Protein AF-A0A416GBE7-F1 (afdb_monomer_lite)

Radius of gyration: 17.09 Å; chains: 1; bounding box: 43×31×46 Å

Secondary structure (DSSP, 8-state):
-HHHHHHHHHHHHHHHHHHHHHHHHHHHHHHHHH-GGG--TTTTHHHHHHHHHHHHHHHHHHHHHTT-THHHHHHHHHHHHHHHHHHHHHHHHHHHH--S-HHHHHHHHHHHHHHHHHHHHHHHHHHHHHHHHHHH-

pLDDT: mean 82.79, std 7.79, range [49.34, 91.75]

Foldseek 3Di:
DVVVLVVLLVVQLVVLVVLLVVLLVVVVVCCVPPNVPLDDPCSNVLSVVLSVLSNVLSVLLSVVCVPDVVCNVVSLVVSVVVVVVVLVVVLVVCVVVDPDDSVSVVVSNVVVVVSSVVVSVVSVVVVVVVVVVVVVD

Sequence (137 aa):
MMQFWKKTRRVFVIKLTIMTLVLALLGRGVFWLCCPEYYFAGFPLVPLFFYIYGLIYIFLFEFFGSHNVKQLIWVYLGSKCMKLLLSVLFLLLYGLLCEEPVARCFLTFILYYIGFLVFETEFFVRFEQIYQRKFEE

Structure (mmCIF, N/CA/C/O backbone):
data_AF-A0A416GBE7-F1
#
_entry.id   AF-A0A416GBE7-F1
#
loop_
_atom_site.group_PDB
_atom_site.id
_atom_site.type_symbol
_atom_site.label_atom_id
_atom_site.label_alt_id
_atom_site.label_comp_id
_atom_site.label_asym_id
_atom_site.label_entity_id
_atom_site.label_seq_id
_atom_site.pdbx_PDB_ins_code
_atom_site.Cartn_x
_atom_site.Cartn_y
_atom_site.Cartn_z
_atom_site.occupancy
_atom_site.B_iso_or_equiv
_atom_site.auth_seq_id
_atom_site.auth_comp_id
_atom_site.auth_asym_id
_atom_site.auth_atom_id
_atom_site.pdbx_PDB_model_num
ATOM 1 N N . MET A 1 1 ? -9.805 -0.057 25.128 1.00 62.53 1 MET A N 1
ATOM 2 C CA . MET A 1 1 ? -9.355 0.589 23.868 1.00 62.53 1 MET A CA 1
ATOM 3 C C . MET A 1 1 ? -8.140 -0.108 23.241 1.00 62.53 1 MET A C 1
ATOM 5 O O . MET A 1 1 ? -8.210 -0.495 22.084 1.00 62.53 1 MET A O 1
ATOM 9 N N . MET A 1 2 ? -7.071 -0.383 24.000 1.00 66.38 2 MET A N 1
ATOM 10 C CA . MET A 1 2 ? -5.826 -1.004 23.497 1.00 66.38 2 MET A CA 1
ATOM 11 C C . MET A 1 2 ? -5.989 -2.394 22.837 1.00 66.38 2 MET A C 1
ATOM 13 O O . MET A 1 2 ? -5.301 -2.712 21.870 1.00 66.38 2 MET A O 1
ATOM 17 N N . GLN A 1 3 ? -6.919 -3.232 23.315 1.00 74.44 3 GLN A N 1
ATOM 18 C CA . GLN A 1 3 ? -7.183 -4.548 22.707 1.00 74.44 3 GLN A CA 1
ATOM 19 C C . GLN A 1 3 ? -7.863 -4.463 21.328 1.00 74.44 3 GLN A C 1
ATOM 21 O O . GLN A 1 3 ? -7.655 -5.338 20.490 1.00 74.44 3 GLN A O 1
ATOM 26 N N . PHE A 1 4 ? -8.641 -3.405 21.075 1.00 78.31 4 PHE A N 1
ATOM 27 C CA . PHE A 1 4 ? -9.317 -3.190 19.793 1.00 78.31 4 PHE A CA 1
ATOM 28 C C . PHE A 1 4 ? -8.297 -2.920 18.682 1.00 78.31 4 PHE A C 1
ATOM 30 O O . PHE A 1 4 ? -8.286 -3.627 17.679 1.00 78.31 4 PHE A O 1
ATOM 37 N N . TRP A 1 5 ? -7.367 -1.994 18.922 1.00 76.25 5 TRP A N 1
ATOM 38 C CA . TRP A 1 5 ? -6.299 -1.642 17.983 1.00 76.25 5 TRP A CA 1
ATOM 39 C C . TRP A 1 5 ? -5.393 -2.829 17.636 1.00 76.25 5 TRP A C 1
ATOM 41 O O . TRP A 1 5 ? -5.186 -3.127 16.459 1.00 76.25 5 TRP A O 1
ATOM 51 N N . LYS A 1 6 ? -4.972 -3.611 18.641 1.00 81.44 6 LYS A N 1
ATOM 52 C CA . LYS A 1 6 ? -4.190 -4.842 18.421 1.00 81.44 6 LYS A CA 1
ATOM 53 C C . LYS A 1 6 ? -4.935 -5.888 17.582 1.00 81.44 6 LYS A C 1
ATOM 55 O O . LYS A 1 6 ? -4.297 -6.618 16.819 1.00 81.44 6 LYS A O 1
ATOM 60 N N . LYS A 1 7 ? -6.261 -6.003 17.738 1.00 84.81 7 LYS A N 1
ATOM 61 C CA . LYS A 1 7 ? -7.097 -6.924 16.947 1.00 84.81 7 LYS A CA 1
ATOM 62 C C . LYS A 1 7 ? -7.217 -6.438 15.503 1.00 84.81 7 LYS A C 1
ATOM 64 O O . LYS A 1 7 ? -6.973 -7.221 14.588 1.00 84.81 7 LYS A O 1
ATOM 69 N N . THR A 1 8 ? -7.508 -5.154 15.307 1.00 84.38 8 THR A N 1
ATOM 70 C CA . THR A 1 8 ? -7.591 -4.515 13.987 1.00 84.38 8 THR A CA 1
ATOM 71 C C . THR A 1 8 ? -6.282 -4.649 13.211 1.00 84.38 8 THR A C 1
ATOM 73 O O . THR A 1 8 ? -6.305 -5.109 12.070 1.00 84.38 8 THR A O 1
ATOM 76 N N . ARG A 1 9 ? -5.133 -4.370 13.848 1.00 86.88 9 ARG A N 1
ATOM 77 C CA . ARG A 1 9 ? -3.810 -4.559 13.235 1.00 86.88 9 ARG A CA 1
ATOM 78 C C . ARG A 1 9 ? -3.591 -5.997 12.783 1.00 86.88 9 ARG A C 1
ATOM 80 O O . ARG A 1 9 ? -3.178 -6.217 11.652 1.00 86.88 9 ARG A O 1
ATOM 87 N N . ARG A 1 10 ? -3.865 -6.983 13.645 1.00 87.25 10 ARG A N 1
ATOM 88 C CA . ARG A 1 10 ? -3.679 -8.400 13.288 1.00 87.25 10 ARG A CA 1
ATOM 89 C C . ARG A 1 10 ? -4.523 -8.799 12.084 1.00 87.25 10 ARG A C 1
ATOM 91 O O . ARG A 1 10 ? -3.996 -9.411 11.164 1.00 87.25 10 ARG A O 1
ATOM 98 N N . VAL A 1 11 ? -5.802 -8.428 12.070 1.00 88.38 11 VAL A N 1
ATOM 99 C CA . VAL A 1 11 ? -6.694 -8.730 10.941 1.00 88.38 11 VAL A CA 1
ATOM 100 C C . VAL A 1 11 ? -6.204 -8.054 9.660 1.00 88.38 11 VAL A C 1
ATOM 102 O O . VAL A 1 11 ? -6.217 -8.688 8.608 1.00 88.38 11 VAL A O 1
ATOM 105 N N . PHE A 1 12 ? -5.742 -6.803 9.744 1.00 88.94 12 PHE A N 1
ATOM 106 C CA . PHE A 1 12 ? -5.182 -6.098 8.595 1.00 88.94 12 PHE A CA 1
ATOM 107 C C . PHE A 1 12 ? -3.929 -6.786 8.061 1.00 88.94 12 PHE A C 1
ATOM 109 O O . PHE A 1 12 ? -3.885 -7.094 6.878 1.00 88.94 12 PHE A O 1
ATOM 116 N N . VAL A 1 13 ? -2.950 -7.080 8.922 1.00 90.38 13 VAL A N 1
ATOM 117 C CA . VAL A 1 13 ? -1.694 -7.728 8.516 1.00 90.38 13 VAL A CA 1
ATOM 118 C C . VAL A 1 13 ? -1.969 -9.095 7.898 1.00 90.38 13 VAL A C 1
ATOM 120 O O . VAL A 1 13 ? -1.440 -9.379 6.836 1.00 90.38 13 VAL A O 1
ATOM 123 N N . ILE A 1 14 ? -2.854 -9.907 8.484 1.00 90.69 14 ILE A N 1
ATOM 124 C CA . ILE A 1 14 ? -3.224 -11.211 7.910 1.00 90.69 14 ILE A CA 1
ATOM 125 C C . ILE A 1 14 ? -3.815 -11.037 6.507 1.00 90.69 14 ILE A C 1
ATOM 127 O O . ILE A 1 14 ? -3.384 -11.707 5.570 1.00 90.69 14 ILE A O 1
ATOM 131 N N . LYS A 1 15 ? -4.779 -10.123 6.343 1.00 90.31 15 LYS A N 1
ATOM 132 C CA . LYS A 1 15 ? -5.379 -9.857 5.031 1.00 90.31 15 LYS A CA 1
ATOM 133 C C . LYS A 1 15 ? -4.361 -9.306 4.034 1.00 90.31 15 LYS A C 1
ATOM 135 O O . LYS A 1 15 ? -4.375 -9.725 2.885 1.00 90.31 15 LYS A O 1
ATOM 140 N N . LEU A 1 16 ? -3.476 -8.416 4.480 1.00 91.50 16 LEU A N 1
ATOM 141 C CA . LEU A 1 16 ? -2.392 -7.849 3.687 1.00 91.50 16 LEU A CA 1
ATOM 142 C C . LEU A 1 16 ? -1.462 -8.958 3.190 1.00 91.50 16 LEU A C 1
ATOM 144 O O . LEU A 1 16 ? -1.228 -9.053 1.994 1.00 91.50 16 LEU A O 1
ATOM 148 N N . THR A 1 17 ? -0.989 -9.836 4.078 1.00 90.50 17 THR A N 1
ATOM 149 C CA . THR A 1 17 ? -0.107 -10.953 3.718 1.00 90.50 17 THR A CA 1
ATOM 150 C C . THR A 1 17 ? -0.784 -11.908 2.737 1.00 90.50 17 THR A C 1
ATOM 152 O O . THR A 1 17 ? -0.172 -12.273 1.737 1.00 90.50 17 THR A O 1
ATOM 155 N N . ILE A 1 18 ? -2.049 -12.280 2.975 1.00 91.75 18 ILE A N 1
ATOM 156 C CA . ILE A 1 18 ? -2.806 -13.147 2.057 1.00 91.75 18 ILE A CA 1
ATOM 157 C C . ILE A 1 18 ? -2.948 -12.477 0.688 1.00 91.75 18 ILE A C 1
ATOM 159 O O . ILE A 1 18 ? -2.660 -13.108 -0.324 1.00 91.75 18 ILE A O 1
ATOM 163 N N . MET A 1 19 ? -3.337 -11.201 0.644 1.00 88.88 19 MET A N 1
ATOM 164 C CA . MET A 1 19 ? -3.476 -10.452 -0.607 1.00 88.88 19 MET A CA 1
ATOM 165 C C . MET A 1 19 ? -2.149 -10.349 -1.358 1.00 88.88 19 MET A C 1
ATOM 167 O O . MET A 1 19 ? -2.117 -10.619 -2.554 1.00 88.88 19 MET A O 1
ATOM 171 N N . THR A 1 20 ? -1.047 -10.021 -0.676 1.00 89.88 20 THR A N 1
ATOM 172 C CA . THR A 1 20 ? 0.286 -9.977 -1.292 1.00 89.88 20 THR A CA 1
ATOM 173 C C . THR A 1 20 ? 0.666 -11.330 -1.878 1.00 89.88 20 THR A C 1
ATOM 175 O O . THR A 1 20 ? 1.156 -11.378 -3.003 1.00 89.88 20 THR A O 1
ATOM 178 N N . LEU A 1 21 ? 0.430 -12.426 -1.149 1.00 90.69 21 LEU A N 1
ATOM 179 C CA . LEU A 1 21 ? 0.728 -13.777 -1.629 1.00 90.69 21 LEU A CA 1
ATOM 180 C C . LEU A 1 21 ? -0.132 -14.146 -2.838 1.00 90.69 21 LEU A C 1
ATOM 182 O O . LEU A 1 21 ? 0.405 -14.610 -3.839 1.00 90.69 21 LEU A O 1
ATOM 186 N N . VAL A 1 22 ? -1.442 -13.899 -2.777 1.00 90.00 22 VAL A N 1
ATOM 187 C CA . VAL A 1 22 ? -2.367 -14.159 -3.888 1.00 90.00 22 VAL A CA 1
ATOM 188 C C . VAL A 1 22 ? -1.965 -13.346 -5.111 1.00 90.00 22 VAL A C 1
ATOM 190 O O . VAL A 1 22 ? -1.835 -13.913 -6.189 1.00 90.00 22 VAL A O 1
ATOM 193 N N . LEU A 1 23 ? -1.693 -12.050 -4.956 1.00 87.31 23 LEU A N 1
ATOM 194 C CA . LEU A 1 23 ? -1.243 -11.206 -6.056 1.00 87.31 23 LEU A CA 1
ATOM 195 C C . LEU A 1 23 ? 0.107 -11.672 -6.603 1.00 87.31 23 LEU A C 1
ATOM 197 O O . LEU A 1 23 ? 0.265 -11.731 -7.813 1.00 87.31 23 LEU A O 1
ATOM 201 N N . ALA A 1 24 ? 1.080 -12.028 -5.761 1.00 88.19 24 ALA A N 1
ATOM 202 C CA . ALA A 1 24 ? 2.378 -12.541 -6.208 1.00 88.19 24 ALA A CA 1
ATOM 203 C C . ALA A 1 24 ? 2.246 -13.855 -7.001 1.00 88.19 24 ALA A C 1
ATOM 205 O O . ALA A 1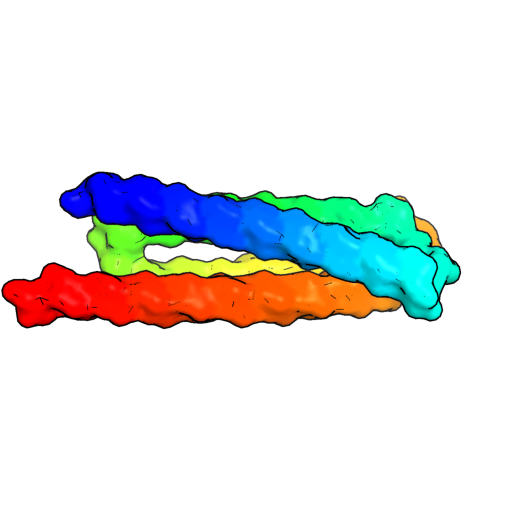 24 ? 2.870 -14.001 -8.054 1.00 88.19 24 ALA A O 1
ATOM 206 N N . LEU A 1 25 ? 1.408 -14.785 -6.533 1.00 88.62 25 LEU A N 1
ATOM 207 C CA . LEU A 1 25 ? 1.128 -16.050 -7.218 1.00 88.62 25 LEU A CA 1
ATOM 208 C C . LEU A 1 25 ? 0.357 -15.833 -8.523 1.00 88.62 25 LEU A C 1
ATOM 210 O O . LEU A 1 25 ? 0.730 -16.409 -9.542 1.00 88.62 25 LEU A O 1
ATOM 214 N N . LEU A 1 26 ? -0.672 -14.981 -8.508 1.00 86.69 26 LEU A N 1
ATOM 215 C CA . LEU A 1 26 ? -1.446 -14.626 -9.697 1.00 86.69 26 LEU A CA 1
ATOM 216 C C . LEU A 1 26 ? -0.567 -13.944 -10.737 1.00 86.69 26 LEU A C 1
ATOM 218 O O . LEU A 1 26 ? -0.575 -14.359 -11.889 1.00 86.69 26 LEU A O 1
ATOM 222 N N . GLY A 1 27 ? 0.231 -12.952 -10.342 1.00 84.38 27 GLY A N 1
ATOM 223 C CA . GLY A 1 27 ? 1.133 -12.277 -11.265 1.00 84.38 27 GLY A CA 1
ATOM 224 C C . GLY A 1 27 ? 2.145 -13.253 -11.866 1.00 84.38 27 GLY A C 1
ATOM 225 O O . GLY A 1 27 ? 2.269 -13.310 -13.086 1.00 84.38 27 GLY A O 1
ATOM 226 N N . ARG A 1 28 ? 2.766 -14.127 -11.056 1.00 83.00 28 ARG A N 1
ATOM 227 C CA . ARG A 1 28 ? 3.634 -15.200 -11.574 1.00 83.00 28 ARG A CA 1
ATOM 228 C C . ARG A 1 28 ? 2.898 -16.129 -12.548 1.00 83.00 28 ARG A C 1
ATOM 230 O O . ARG A 1 28 ? 3.457 -16.467 -13.586 1.00 83.00 28 ARG A O 1
ATOM 237 N N . GLY A 1 29 ? 1.671 -16.537 -12.227 1.00 83.12 29 GLY A N 1
ATOM 238 C CA . GLY A 1 29 ? 0.855 -17.403 -13.081 1.00 83.12 29 GLY A CA 1
ATOM 239 C C . GLY A 1 29 ? 0.482 -16.749 -14.413 1.00 83.12 29 GLY A C 1
ATOM 240 O O . GLY A 1 29 ? 0.586 -17.389 -15.455 1.00 83.12 29 GLY A O 1
ATOM 241 N N . VAL A 1 30 ? 0.123 -15.463 -14.397 1.00 81.06 30 VAL A N 1
ATOM 242 C CA . VAL A 1 30 ? -0.187 -14.680 -15.604 1.00 81.06 30 VAL A CA 1
ATOM 243 C C . VAL A 1 30 ? 1.040 -14.557 -16.505 1.00 81.06 30 VAL A C 1
ATOM 245 O O . VAL A 1 30 ? 0.926 -14.778 -17.710 1.00 81.06 30 VAL A O 1
ATOM 248 N N . PHE A 1 31 ? 2.220 -14.277 -15.941 1.00 75.75 31 PHE A N 1
ATOM 249 C CA . PHE A 1 31 ? 3.461 -14.249 -16.722 1.00 75.75 31 PHE A CA 1
ATOM 250 C C . PHE A 1 31 ? 3.818 -15.623 -17.293 1.00 75.75 31 PHE A C 1
ATOM 252 O O . PHE A 1 31 ? 4.271 -15.706 -18.428 1.00 75.75 31 PHE A O 1
ATOM 259 N N . TRP A 1 32 ? 3.572 -16.704 -16.549 1.00 76.56 32 TRP A N 1
ATOM 260 C CA . TRP A 1 32 ? 3.863 -18.058 -17.022 1.00 76.56 32 TRP A CA 1
ATOM 261 C C . TRP A 1 32 ? 2.923 -18.526 -18.146 1.00 76.56 32 TRP A C 1
ATOM 263 O O . TRP A 1 32 ? 3.377 -19.214 -19.055 1.00 76.56 32 TRP A O 1
ATOM 273 N N . LEU A 1 33 ? 1.639 -18.145 -18.109 1.00 75.69 33 LEU A N 1
ATOM 274 C CA . LEU A 1 33 ? 0.625 -18.602 -19.070 1.00 75.69 33 LEU A CA 1
ATOM 275 C C . LEU A 1 33 ? 0.456 -17.690 -20.291 1.00 75.69 33 LEU A C 1
ATOM 277 O O . LEU A 1 33 ? 0.357 -18.192 -21.406 1.00 75.69 33 LEU A O 1
ATOM 281 N N . CYS A 1 34 ? 0.382 -16.368 -20.101 1.00 68.00 34 CYS A N 1
ATOM 282 C CA . CYS A 1 34 ? 0.075 -15.448 -21.201 1.00 68.00 34 CYS A CA 1
ATOM 283 C C . CYS A 1 34 ? 1.325 -14.933 -21.920 1.00 68.00 34 CYS A C 1
ATOM 285 O O . CYS A 1 34 ? 1.275 -14.736 -23.131 1.00 68.00 34 CYS A O 1
ATOM 287 N N . CYS A 1 35 ? 2.413 -14.644 -21.196 1.00 63.09 35 CYS A N 1
ATOM 288 C CA . CYS A 1 35 ? 3.507 -13.811 -21.709 1.00 63.09 35 CYS A CA 1
ATOM 289 C C . CYS A 1 35 ? 4.845 -14.068 -20.971 1.00 63.09 35 CYS A C 1
ATOM 291 O O . CYS A 1 35 ? 5.272 -13.216 -20.183 1.00 63.09 35 CYS A O 1
ATOM 293 N N . PRO A 1 36 ? 5.543 -15.193 -21.227 1.00 67.44 36 PRO A N 1
ATOM 294 C CA . PRO A 1 36 ? 6.822 -15.497 -20.571 1.00 67.44 36 PRO A CA 1
ATOM 295 C C . PRO A 1 36 ? 7.920 -14.474 -20.906 1.00 67.44 36 PRO A C 1
ATOM 297 O O . PRO A 1 36 ? 8.751 -14.163 -20.059 1.00 67.44 36 PRO A O 1
ATOM 300 N N . GLU A 1 37 ? 7.858 -13.874 -22.098 1.00 64.88 37 GLU A N 1
ATOM 301 C CA . GLU A 1 37 ? 8.746 -12.802 -22.588 1.00 64.88 37 GLU A CA 1
ATOM 302 C C . GLU A 1 37 ? 8.685 -11.510 -21.746 1.00 64.88 37 GLU A C 1
ATOM 304 O O . GLU A 1 37 ? 9.598 -10.688 -21.781 1.00 64.88 37 GLU A O 1
ATOM 309 N N . TYR A 1 38 ? 7.606 -11.303 -20.982 1.00 65.81 38 TYR A N 1
ATOM 310 C CA . TYR A 1 38 ? 7.404 -10.097 -20.170 1.00 65.81 38 TYR A CA 1
ATOM 311 C C . TYR A 1 38 ? 7.800 -10.293 -18.702 1.00 65.81 38 TYR A C 1
ATOM 313 O O . TYR A 1 38 ? 7.660 -9.366 -17.898 1.00 65.81 38 TYR A O 1
ATOM 321 N N . TYR A 1 39 ? 8.299 -11.479 -18.346 1.00 67.56 39 TYR A N 1
ATOM 322 C CA . TYR A 1 39 ? 8.809 -11.748 -17.011 1.00 67.56 39 TYR A CA 1
ATOM 323 C C . TYR A 1 39 ? 10.097 -10.955 -16.778 1.00 67.56 39 TYR A C 1
ATOM 325 O O . TYR A 1 39 ? 11.119 -11.196 -17.414 1.00 67.56 39 TYR A O 1
ATOM 333 N N . PHE A 1 40 ? 10.054 -10.003 -15.848 1.00 74.56 40 PHE A N 1
ATOM 334 C CA . PHE A 1 40 ? 11.219 -9.204 -15.481 1.00 74.56 40 PHE A CA 1
ATOM 335 C C . PHE A 1 40 ? 11.810 -9.687 -14.154 1.00 74.56 40 PHE A C 1
ATOM 337 O O . PHE A 1 40 ? 11.081 -10.027 -13.220 1.00 74.56 40 PHE A O 1
ATOM 344 N N . ALA A 1 41 ? 13.141 -9.673 -14.035 1.00 71.81 41 ALA A N 1
ATOM 345 C CA . ALA A 1 41 ? 13.848 -10.157 -12.843 1.00 71.81 41 ALA A CA 1
ATOM 346 C C . ALA A 1 41 ? 13.438 -9.421 -11.550 1.00 71.81 41 ALA A C 1
ATOM 348 O O . ALA A 1 41 ? 13.446 -9.999 -10.465 1.00 71.81 41 ALA A O 1
ATOM 349 N N . GLY A 1 42 ? 13.021 -8.157 -11.669 1.00 72.88 42 GLY A N 1
ATOM 350 C CA . GLY A 1 42 ? 12.546 -7.337 -10.555 1.00 72.88 42 GLY A CA 1
ATOM 351 C C . GLY A 1 42 ? 11.105 -7.614 -10.101 1.00 72.88 42 GLY A C 1
ATOM 352 O O . GLY A 1 42 ? 10.634 -6.940 -9.187 1.00 72.88 42 GLY A O 1
ATOM 353 N N . PHE A 1 43 ? 10.384 -8.560 -10.714 1.00 80.19 43 PHE A N 1
ATOM 354 C CA . PHE A 1 43 ? 8.969 -8.817 -10.419 1.00 80.19 43 PHE A CA 1
ATOM 355 C C . PHE A 1 43 ? 8.671 -9.029 -8.924 1.00 80.19 43 PHE A C 1
ATOM 357 O O . PHE A 1 43 ? 7.736 -8.404 -8.422 1.00 80.19 43 PHE A O 1
ATOM 364 N N . PRO A 1 44 ? 9.474 -9.798 -8.159 1.00 83.06 44 PRO A N 1
ATOM 365 C CA . PRO A 1 44 ? 9.247 -9.981 -6.725 1.00 83.06 44 PRO A CA 1
ATOM 366 C C . PRO A 1 44 ? 9.377 -8.699 -5.886 1.00 83.06 44 PRO A C 1
ATOM 368 O O . PRO A 1 44 ? 8.811 -8.638 -4.793 1.00 83.06 44 PRO A O 1
ATOM 371 N N . LEU A 1 45 ? 10.087 -7.668 -6.369 1.00 84.81 45 LEU A N 1
ATOM 372 C CA . LEU A 1 45 ? 10.258 -6.414 -5.626 1.00 84.81 45 LEU A CA 1
ATOM 373 C C . LEU A 1 45 ? 8.957 -5.610 -5.557 1.00 84.81 45 LEU A C 1
ATOM 375 O O . LEU A 1 45 ? 8.719 -4.947 -4.551 1.00 84.81 45 LEU A O 1
ATOM 379 N N . VAL A 1 46 ? 8.105 -5.670 -6.586 1.00 86.75 46 VAL A N 1
ATOM 380 C CA . VAL A 1 46 ? 6.863 -4.880 -6.632 1.00 86.75 46 VAL A CA 1
ATOM 381 C C . VAL A 1 46 ? 5.881 -5.300 -5.522 1.00 86.75 46 VAL A C 1
ATOM 383 O O . VAL A 1 46 ? 5.522 -4.447 -4.706 1.00 86.75 46 VAL A O 1
ATOM 386 N N . PRO A 1 47 ? 5.485 -6.585 -5.382 1.00 87.12 47 PRO A N 1
ATOM 387 C CA . PRO A 1 47 ? 4.659 -7.032 -4.259 1.00 87.12 47 PRO A CA 1
ATOM 388 C C . PRO A 1 47 ? 5.307 -6.754 -2.896 1.00 87.12 47 PRO A C 1
ATOM 390 O O . PRO A 1 47 ? 4.608 -6.406 -1.942 1.00 87.12 47 PRO A O 1
ATOM 393 N N . LEU A 1 48 ? 6.636 -6.892 -2.797 1.00 89.00 48 LEU A N 1
ATOM 394 C CA . LEU A 1 48 ? 7.380 -6.654 -1.560 1.00 89.00 48 LEU A CA 1
ATOM 395 C C . LEU A 1 48 ? 7.310 -5.182 -1.130 1.00 89.00 48 LEU A C 1
ATOM 397 O O . LEU A 1 48 ? 7.056 -4.896 0.040 1.00 89.00 48 LEU A O 1
ATOM 401 N N . PHE A 1 49 ? 7.463 -4.254 -2.077 1.00 88.50 49 PHE A N 1
ATOM 402 C CA . PHE A 1 49 ? 7.329 -2.818 -1.843 1.00 88.50 49 PHE A CA 1
ATOM 403 C C . PHE A 1 49 ? 5.945 -2.468 -1.279 1.00 88.50 49 PHE A C 1
ATOM 405 O O . PHE A 1 49 ? 5.845 -1.822 -0.233 1.00 88.50 49 PHE A O 1
ATOM 412 N N . PHE A 1 50 ? 4.873 -2.954 -1.914 1.00 88.94 50 PHE A N 1
ATOM 413 C CA . PHE A 1 50 ? 3.507 -2.713 -1.438 1.00 88.94 50 PHE A CA 1
ATOM 414 C C . PHE A 1 50 ? 3.226 -3.354 -0.077 1.00 88.94 50 PHE A C 1
ATOM 416 O O . PHE A 1 50 ? 2.491 -2.784 0.731 1.00 88.94 50 PHE A O 1
ATOM 423 N N . TYR A 1 51 ? 3.834 -4.506 0.209 1.00 89.94 51 TYR A N 1
ATOM 424 C CA . TYR A 1 51 ? 3.712 -5.155 1.509 1.00 89.94 51 TYR A CA 1
ATOM 425 C C . TYR A 1 51 ? 4.359 -4.334 2.629 1.00 89.94 51 TYR A C 1
ATOM 427 O O . TYR A 1 51 ? 3.706 -4.057 3.635 1.00 89.94 51 TYR A O 1
ATOM 435 N N . ILE A 1 52 ? 5.608 -3.888 2.441 1.00 90.31 52 ILE A N 1
ATOM 436 C CA . ILE A 1 52 ? 6.309 -3.031 3.412 1.00 90.31 52 ILE A CA 1
ATOM 437 C C . ILE A 1 52 ? 5.528 -1.732 3.622 1.00 90.31 52 ILE A C 1
ATOM 439 O O . ILE A 1 52 ? 5.294 -1.325 4.761 1.00 90.31 52 ILE A O 1
ATOM 443 N N . TYR A 1 53 ? 5.060 -1.121 2.533 1.00 89.56 53 TYR A N 1
ATOM 444 C CA . TYR A 1 53 ? 4.227 0.072 2.602 1.00 89.56 53 TYR A CA 1
ATOM 445 C C . TYR A 1 53 ? 2.947 -0.166 3.426 1.00 89.56 53 TYR A C 1
ATOM 447 O O . TYR A 1 53 ? 2.626 0.624 4.313 1.00 89.56 53 TYR A O 1
ATOM 455 N N . GLY A 1 54 ? 2.250 -1.285 3.202 1.00 88.75 54 GLY A N 1
ATOM 456 C CA . GLY A 1 54 ? 1.065 -1.662 3.974 1.00 88.75 54 GLY A CA 1
ATOM 457 C C . GLY A 1 54 ? 1.349 -1.865 5.468 1.00 88.75 54 GLY A C 1
ATOM 458 O O . GLY A 1 54 ? 0.530 -1.486 6.307 1.00 88.75 54 GLY A O 1
ATOM 459 N N . LEU A 1 55 ? 2.522 -2.399 5.827 1.00 90.00 55 LEU A N 1
ATOM 460 C CA . LEU A 1 55 ? 2.951 -2.520 7.226 1.00 90.00 55 LEU A CA 1
ATOM 461 C C . LEU A 1 55 ? 3.191 -1.151 7.880 1.00 90.00 55 LEU A C 1
ATOM 463 O O . LEU A 1 55 ? 2.766 -0.929 9.015 1.00 90.00 55 LEU A O 1
ATOM 467 N N . ILE A 1 56 ? 3.827 -0.222 7.162 1.00 88.75 56 ILE A N 1
ATOM 468 C CA . ILE A 1 56 ? 4.017 1.157 7.635 1.00 88.75 56 ILE A CA 1
ATOM 469 C C . ILE A 1 56 ? 2.656 1.842 7.803 1.00 88.75 56 ILE A C 1
ATOM 471 O O . ILE A 1 56 ? 2.408 2.486 8.824 1.00 88.75 56 ILE A O 1
ATOM 475 N N . TYR A 1 57 ? 1.749 1.656 6.840 1.00 88.94 57 TYR A N 1
ATOM 476 C CA . TYR A 1 57 ? 0.405 2.223 6.878 1.00 88.94 57 TYR A CA 1
ATOM 477 C C . TYR A 1 57 ? -0.362 1.810 8.138 1.00 88.94 57 TYR A C 1
ATOM 479 O O . TYR A 1 57 ? -0.858 2.678 8.853 1.00 88.94 57 TYR A O 1
ATOM 487 N N . ILE A 1 58 ? -0.422 0.512 8.462 1.00 88.12 58 ILE A N 1
ATOM 488 C CA . ILE A 1 58 ? -1.166 0.054 9.647 1.00 88.12 58 ILE A CA 1
ATOM 489 C C . ILE A 1 58 ? -0.526 0.517 10.958 1.00 88.12 58 ILE A C 1
ATOM 491 O O . ILE A 1 58 ? -1.238 0.760 11.932 1.00 88.12 58 ILE A O 1
ATOM 495 N N . PHE A 1 59 ? 0.800 0.674 10.986 1.00 86.81 59 PHE A N 1
ATOM 496 C CA . PHE A 1 59 ? 1.501 1.208 12.150 1.00 86.81 59 PHE A CA 1
ATOM 497 C C . PHE A 1 59 ? 1.147 2.682 12.392 1.00 86.81 59 PHE A C 1
ATOM 499 O O . PHE A 1 59 ? 0.773 3.050 13.506 1.00 86.81 59 PHE A O 1
ATOM 506 N N . LEU A 1 60 ? 1.181 3.509 11.341 1.00 86.44 60 LEU A N 1
ATOM 507 C CA . LEU A 1 60 ? 0.743 4.908 11.411 1.00 86.44 60 LEU A CA 1
ATOM 508 C C . LEU A 1 60 ? -0.739 4.998 11.791 1.00 86.44 60 LEU A C 1
ATOM 510 O O . LEU A 1 60 ? -1.122 5.779 12.660 1.00 86.44 60 LEU A O 1
ATOM 514 N N . PHE A 1 61 ? -1.569 4.150 11.190 1.00 85.88 61 PHE A N 1
ATOM 515 C CA . PHE A 1 61 ? -2.996 4.085 11.471 1.00 85.88 61 PHE A CA 1
ATOM 516 C C . PHE A 1 61 ? -3.293 3.766 12.945 1.00 85.88 61 PHE A C 1
ATOM 518 O O . PHE A 1 61 ? -4.132 4.425 13.554 1.00 85.88 61 PHE A O 1
ATOM 525 N N . GLU A 1 62 ? -2.586 2.802 13.546 1.00 85.38 62 GLU A N 1
ATOM 526 C CA . GLU A 1 62 ? -2.710 2.483 14.975 1.00 85.38 62 GLU A CA 1
ATOM 527 C C . GLU A 1 62 ? -2.246 3.642 15.867 1.00 85.38 62 GLU A C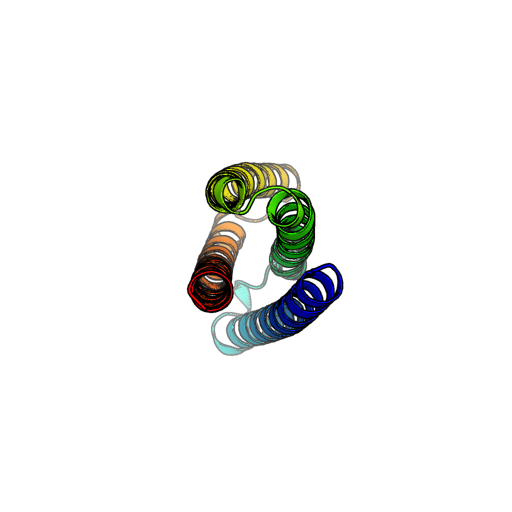 1
ATOM 529 O O . GLU A 1 62 ? -2.934 3.990 16.828 1.00 85.38 62 GLU A O 1
ATOM 534 N N . PHE A 1 63 ? -1.107 4.259 15.542 1.00 82.88 63 PHE A N 1
ATOM 535 C CA . PHE A 1 63 ? -0.512 5.321 16.353 1.00 82.88 63 PHE A CA 1
ATOM 536 C C . PHE A 1 63 ? -1.404 6.569 16.443 1.00 82.88 63 PHE A C 1
ATOM 538 O O . PHE A 1 63 ? -1.720 7.045 17.539 1.00 82.88 63 PHE A O 1
ATOM 545 N N . PHE A 1 64 ? -1.848 7.071 15.290 1.00 81.81 64 PHE A N 1
ATOM 546 C CA . PHE A 1 64 ? -2.695 8.263 15.207 1.00 81.81 64 PHE A CA 1
ATOM 547 C C . PHE A 1 64 ? -4.144 7.967 15.592 1.00 81.81 64 PHE A C 1
ATOM 549 O O . PHE A 1 64 ? -4.781 8.760 16.287 1.00 81.81 64 PHE A O 1
ATOM 556 N N . GLY A 1 65 ? -4.659 6.802 15.198 1.00 75.50 65 GLY A N 1
ATOM 557 C CA . GLY A 1 65 ? -6.015 6.394 15.528 1.00 75.50 65 GLY A CA 1
ATOM 558 C C . GLY A 1 65 ? -6.227 6.171 17.027 1.00 75.50 65 GLY A C 1
ATOM 559 O O . GLY A 1 65 ? -7.294 6.500 17.545 1.00 75.50 65 GLY A O 1
ATOM 560 N N . SER A 1 66 ? -5.208 5.693 17.754 1.00 74.69 66 SER A N 1
ATOM 561 C CA . SER A 1 66 ? -5.274 5.573 19.216 1.00 74.69 66 SER A CA 1
ATOM 562 C C . SER A 1 66 ? -5.336 6.924 19.939 1.00 74.69 66 SER A C 1
ATOM 564 O O . SER A 1 66 ? -5.736 6.941 21.102 1.00 74.69 66 SER A O 1
ATOM 566 N N . HIS A 1 67 ? -4.934 8.023 19.293 1.00 75.06 67 HIS A N 1
ATOM 567 C CA . HIS A 1 67 ? -4.995 9.365 19.873 1.00 75.06 67 HIS A CA 1
ATOM 568 C C . HIS A 1 67 ? -6.294 10.080 19.508 1.00 75.06 67 HIS A C 1
ATOM 570 O O . HIS A 1 67 ? -7.022 10.514 20.395 1.00 75.06 67 HIS A O 1
ATOM 576 N N . ASN A 1 68 ? -6.590 10.211 18.212 1.00 74.50 68 ASN A N 1
ATOM 577 C CA . ASN A 1 68 ? -7.753 10.951 17.732 1.00 74.50 68 ASN A CA 1
ATOM 578 C C . ASN A 1 68 ? -8.290 10.349 16.438 1.00 74.50 68 ASN A C 1
ATOM 580 O O . ASN A 1 68 ? -7.643 10.396 15.394 1.00 74.50 68 ASN A O 1
ATOM 584 N N . VAL A 1 69 ? -9.540 9.893 16.449 1.00 71.31 69 VAL A N 1
ATOM 585 C CA . VAL A 1 69 ? -10.135 9.292 15.245 1.00 71.31 69 VAL A CA 1
ATOM 586 C C . VAL A 1 69 ? -10.412 10.313 14.141 1.00 71.31 69 VAL A C 1
ATOM 588 O O . VAL A 1 69 ? -10.326 9.979 12.965 1.00 71.31 69 VAL A O 1
ATOM 591 N N . LYS A 1 70 ? -10.571 11.598 14.477 1.00 75.06 70 LYS A N 1
ATOM 592 C CA . LYS A 1 70 ? -10.588 12.679 13.473 1.00 75.06 70 LYS A CA 1
ATOM 593 C C . LYS A 1 70 ? -9.257 12.809 12.714 1.00 75.06 70 LYS A C 1
ATOM 595 O O . LYS A 1 70 ? -9.251 13.238 11.565 1.00 75.06 70 LYS A O 1
ATOM 600 N N . GLN A 1 71 ? -8.131 12.415 13.320 1.00 79.94 71 GLN A N 1
ATOM 601 C CA . GLN A 1 71 ? -6.819 12.407 12.656 1.00 79.94 71 GLN A CA 1
ATOM 602 C C . GLN A 1 71 ? -6.659 11.239 11.675 1.00 79.94 71 GLN A C 1
ATOM 604 O O . GLN A 1 71 ? -5.783 11.270 10.816 1.00 79.94 71 GLN A O 1
ATOM 609 N N . LEU A 1 72 ? -7.538 10.239 11.736 1.00 82.06 72 LEU A N 1
ATOM 610 C CA . LEU A 1 72 ? -7.474 9.060 10.881 1.00 82.06 72 LEU A CA 1
ATOM 611 C C . LEU A 1 72 ? -7.704 9.383 9.400 1.00 82.06 72 LEU A C 1
ATOM 613 O O . LEU A 1 72 ? -7.067 8.783 8.539 1.00 82.06 72 LEU A O 1
ATOM 617 N N . ILE A 1 73 ? -8.563 10.365 9.108 1.00 84.06 73 ILE A N 1
ATOM 618 C CA . ILE A 1 73 ? -8.802 10.863 7.745 1.00 84.06 73 ILE A CA 1
ATOM 619 C C . ILE A 1 73 ? -7.517 11.480 7.180 1.00 84.06 73 ILE A C 1
ATOM 621 O O . ILE A 1 73 ? -7.146 11.206 6.040 1.00 84.06 73 ILE A O 1
ATOM 625 N N . TRP A 1 74 ? -6.794 12.253 7.996 1.00 84.56 74 TRP A N 1
ATOM 626 C CA . TRP A 1 74 ? -5.513 12.847 7.609 1.00 84.56 74 TRP A CA 1
ATOM 627 C C . TRP A 1 74 ? -4.443 11.785 7.355 1.00 84.56 74 TRP A C 1
ATOM 629 O O . TRP A 1 74 ? -3.694 11.894 6.389 1.00 84.56 74 TRP A O 1
ATOM 639 N N . VAL A 1 75 ? -4.407 10.724 8.165 1.00 86.44 75 VAL A N 1
ATOM 640 C CA . VAL A 1 75 ? -3.504 9.581 7.952 1.00 86.44 75 VAL A CA 1
ATOM 641 C C . VAL A 1 75 ? -3.871 8.819 6.684 1.00 86.44 75 VAL A C 1
ATOM 643 O O . VAL A 1 75 ? -2.985 8.459 5.915 1.00 86.44 75 VAL A O 1
ATOM 646 N N . TYR A 1 76 ? -5.163 8.602 6.427 1.00 86.00 76 TYR A N 1
ATOM 647 C CA . TYR A 1 76 ? -5.632 7.971 5.196 1.00 86.00 76 TYR A CA 1
ATOM 648 C C . TYR A 1 76 ? -5.216 8.787 3.968 1.00 86.00 76 TYR A C 1
ATOM 650 O O . TYR A 1 76 ? -4.547 8.259 3.081 1.00 86.00 76 TYR A O 1
ATOM 658 N N . LEU A 1 77 ? -5.519 10.084 3.940 1.00 86.88 77 LEU A N 1
ATOM 659 C CA . LEU A 1 77 ? -5.190 10.942 2.804 1.00 86.88 77 LEU A CA 1
ATOM 660 C C . LEU A 1 77 ? -3.670 11.104 2.633 1.00 86.88 77 LEU A C 1
ATOM 662 O O . LEU A 1 77 ? -3.142 10.934 1.533 1.00 86.88 77 LEU A O 1
ATOM 666 N N . GLY A 1 78 ? -2.955 11.334 3.737 1.00 87.00 78 GLY A N 1
ATOM 667 C CA . GLY A 1 78 ? -1.497 11.424 3.766 1.00 87.00 78 GLY A CA 1
ATOM 668 C C . GLY A 1 78 ? -0.825 10.136 3.297 1.00 87.00 78 GLY A C 1
ATOM 669 O O . GLY A 1 78 ? 0.153 10.192 2.553 1.00 87.00 78 GLY A O 1
ATOM 670 N N . SER A 1 79 ? -1.389 8.973 3.636 1.00 86.44 79 SER A N 1
ATOM 671 C CA . SER A 1 79 ? -0.902 7.694 3.124 1.00 86.44 79 SER A CA 1
ATOM 672 C C . SER A 1 79 ? -1.036 7.621 1.602 1.00 86.44 79 SER A C 1
ATOM 674 O O . SER A 1 79 ? -0.042 7.369 0.930 1.00 86.44 79 SER A O 1
ATOM 676 N N . LYS A 1 80 ? -2.189 7.966 1.012 1.00 88.44 80 LYS A N 1
ATOM 677 C CA . LYS A 1 80 ? -2.360 7.940 -0.453 1.00 88.44 80 LYS A CA 1
ATOM 678 C C . LYS A 1 80 ? -1.333 8.826 -1.166 1.00 88.44 80 LYS A C 1
ATOM 680 O O . LYS A 1 80 ? -0.706 8.369 -2.123 1.00 88.44 80 LYS A O 1
ATOM 685 N N . CYS A 1 81 ? -1.092 10.031 -0.649 1.00 88.06 81 CYS A N 1
ATOM 686 C CA . CYS A 1 81 ? -0.058 10.930 -1.168 1.00 88.06 81 CYS A CA 1
ATOM 687 C C . CYS A 1 81 ? 1.351 10.340 -1.021 1.00 88.06 81 CYS A C 1
ATOM 689 O O . CYS A 1 81 ? 2.105 10.295 -1.993 1.00 88.06 81 CYS A O 1
ATOM 691 N N . MET A 1 82 ? 1.700 9.831 0.165 1.00 87.88 82 MET A N 1
ATOM 692 C CA . MET A 1 82 ? 3.017 9.237 0.402 1.00 87.88 82 MET A CA 1
ATOM 693 C C . MET A 1 82 ? 3.233 7.987 -0.454 1.00 87.88 82 MET A C 1
ATOM 695 O O . MET A 1 82 ? 4.325 7.785 -0.970 1.00 87.88 82 MET A O 1
ATOM 699 N N . LYS A 1 83 ? 2.187 7.183 -0.678 1.00 87.88 83 LYS A N 1
ATOM 700 C CA . LYS A 1 83 ? 2.225 6.012 -1.557 1.00 87.88 83 LYS A CA 1
ATOM 701 C C . LYS A 1 83 ? 2.550 6.415 -2.984 1.00 87.88 83 LYS A C 1
ATOM 703 O O . LYS A 1 83 ? 3.404 5.783 -3.592 1.00 87.88 83 LYS A O 1
ATOM 708 N N . LEU A 1 84 ? 1.896 7.454 -3.507 1.00 88.88 84 LEU A N 1
ATOM 709 C CA . LEU A 1 84 ? 2.170 7.976 -4.849 1.00 88.88 84 LEU A CA 1
ATOM 710 C C . LEU A 1 84 ? 3.604 8.493 -4.968 1.00 88.88 84 LEU A C 1
ATOM 712 O O . LEU A 1 84 ? 4.309 8.103 -5.894 1.00 88.88 84 LEU A O 1
ATOM 716 N N . LEU A 1 85 ? 4.063 9.296 -4.006 1.00 89.62 85 LEU A N 1
ATOM 717 C CA . LEU A 1 85 ? 5.425 9.830 -4.014 1.00 89.62 85 LEU A CA 1
ATOM 718 C C . LEU A 1 85 ? 6.472 8.707 -3.980 1.00 89.62 85 LEU A C 1
ATOM 720 O O . LEU A 1 85 ? 7.401 8.690 -4.785 1.00 89.62 85 LEU A O 1
ATOM 724 N N . LEU A 1 86 ? 6.286 7.736 -3.083 1.00 89.06 86 LEU A N 1
ATOM 725 C CA . LEU A 1 86 ? 7.190 6.600 -2.928 1.00 89.06 86 LEU A CA 1
ATOM 726 C C . LEU A 1 86 ? 7.151 5.675 -4.154 1.00 89.06 86 LEU A C 1
ATOM 728 O O . LEU A 1 86 ? 8.174 5.116 -4.531 1.00 89.06 86 LEU A O 1
ATOM 732 N N . SER A 1 87 ? 5.989 5.555 -4.803 1.00 87.94 87 SER A N 1
ATOM 733 C CA . SER A 1 87 ? 5.813 4.813 -6.057 1.00 87.94 87 SER A CA 1
ATOM 734 C C . SER A 1 87 ? 6.595 5.437 -7.209 1.00 87.94 87 SER A C 1
ATOM 736 O O . SER A 1 87 ? 7.298 4.733 -7.930 1.00 87.94 87 SER A O 1
ATOM 738 N N . VAL A 1 88 ? 6.506 6.762 -7.367 1.00 88.94 88 VAL A N 1
ATOM 739 C CA . VAL A 1 88 ? 7.268 7.496 -8.388 1.00 88.94 88 VAL A CA 1
ATOM 740 C C . VAL A 1 88 ? 8.764 7.370 -8.117 1.00 88.94 88 VAL A C 1
ATOM 742 O O . VAL A 1 88 ? 9.519 7.044 -9.029 1.00 88.94 88 VAL A O 1
ATOM 745 N N . LEU A 1 89 ? 9.192 7.546 -6.863 1.00 89.75 89 LEU A N 1
ATOM 746 C CA . LEU A 1 89 ? 10.593 7.382 -6.477 1.00 89.75 89 LEU A CA 1
ATOM 747 C C . LEU A 1 89 ? 11.105 5.962 -6.767 1.00 89.75 89 LEU A C 1
ATOM 749 O O . LEU A 1 89 ? 12.195 5.807 -7.308 1.00 89.75 89 LEU A O 1
ATOM 753 N N . PHE A 1 90 ? 10.314 4.932 -6.456 1.00 87.88 90 PHE A N 1
ATOM 754 C CA . PHE A 1 90 ? 10.664 3.539 -6.738 1.00 87.88 90 PHE A CA 1
ATOM 755 C C . PHE A 1 90 ? 10.834 3.281 -8.240 1.00 87.88 90 PHE A C 1
ATOM 757 O O . PHE A 1 90 ? 11.818 2.668 -8.643 1.00 87.88 90 PHE A O 1
ATOM 764 N N . LEU A 1 91 ? 9.916 3.782 -9.074 1.00 86.50 91 LEU A N 1
ATOM 765 C CA . LEU A 1 91 ? 10.003 3.651 -10.532 1.00 86.50 91 LEU A CA 1
ATOM 766 C C . LEU A 1 91 ? 11.213 4.392 -11.112 1.00 86.50 91 LEU A C 1
ATOM 768 O O . LEU A 1 91 ? 11.876 3.859 -11.999 1.00 86.50 91 LEU A O 1
ATOM 772 N N . LEU A 1 92 ? 11.525 5.585 -10.594 1.00 86.94 92 LEU A N 1
ATOM 773 C CA . LEU A 1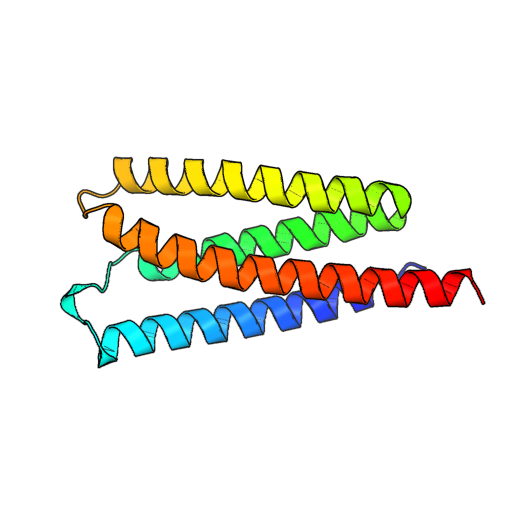 92 ? 12.716 6.341 -10.989 1.00 86.94 92 LEU A CA 1
ATOM 774 C C . LEU A 1 92 ? 13.997 5.587 -10.629 1.00 86.94 92 LEU A C 1
ATOM 776 O O . LEU A 1 92 ? 14.859 5.417 -11.483 1.00 86.94 92 LEU A O 1
ATOM 780 N N . LEU A 1 93 ? 14.105 5.085 -9.395 1.00 87.12 93 LEU A N 1
ATOM 781 C CA . LEU A 1 93 ? 15.251 4.277 -8.976 1.00 87.12 93 LEU A CA 1
ATOM 782 C C . LEU A 1 93 ? 15.378 3.019 -9.838 1.00 87.12 93 LEU A C 1
ATOM 784 O O . LEU A 1 93 ? 16.462 2.732 -10.332 1.00 87.12 93 LEU A O 1
ATOM 788 N N . TYR A 1 94 ? 14.274 2.310 -10.081 1.00 83.19 94 TYR A N 1
ATOM 789 C CA . TYR A 1 94 ? 14.272 1.127 -10.937 1.00 83.19 94 TYR A CA 1
ATOM 790 C C . TYR A 1 94 ? 14.763 1.442 -12.358 1.00 83.19 94 TYR A C 1
ATOM 792 O O . TYR A 1 94 ? 15.589 0.706 -12.885 1.00 83.19 94 TYR A O 1
ATOM 800 N N . GLY A 1 95 ? 14.322 2.558 -12.949 1.00 83.81 95 GLY A N 1
ATOM 801 C CA . GLY A 1 95 ? 14.780 2.992 -14.272 1.00 83.81 95 GLY A CA 1
ATOM 802 C C . GLY A 1 95 ? 16.238 3.459 -14.327 1.00 83.81 95 GLY A C 1
ATOM 803 O O . GLY A 1 95 ? 16.838 3.410 -15.393 1.00 83.81 95 GLY A O 1
ATOM 804 N N . LEU A 1 96 ? 16.822 3.891 -13.204 1.00 84.31 96 LEU A N 1
ATOM 805 C CA . LEU A 1 96 ? 18.247 4.240 -13.121 1.00 84.31 96 LEU A CA 1
ATOM 806 C C . LEU A 1 96 ? 19.145 3.017 -12.878 1.00 84.31 96 LEU A C 1
ATOM 808 O O . LEU A 1 96 ? 20.291 3.005 -13.315 1.00 84.31 96 LEU A O 1
ATOM 812 N N . LEU A 1 97 ? 18.647 2.016 -12.146 1.00 81.25 97 LEU A N 1
ATOM 813 C CA . LEU A 1 97 ? 19.397 0.824 -11.730 1.00 81.25 97 LEU A CA 1
ATOM 814 C C . LEU A 1 97 ? 19.298 -0.347 -12.719 1.00 81.25 97 LEU A C 1
ATOM 816 O O . LEU A 1 97 ? 20.117 -1.261 -12.649 1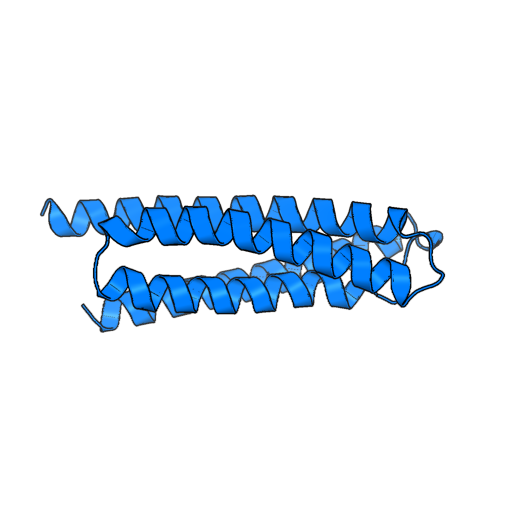.00 81.25 97 LEU A O 1
ATOM 820 N N . CYS A 1 98 ? 18.287 -0.373 -13.590 1.00 75.31 98 CYS A N 1
ATOM 821 C CA . CYS A 1 98 ? 18.052 -1.469 -14.528 1.00 75.31 98 CYS A CA 1
ATOM 822 C C . CYS A 1 98 ? 17.989 -0.959 -15.971 1.00 75.31 98 CYS A C 1
ATOM 824 O O . CYS A 1 98 ? 17.269 -0.014 -16.271 1.00 75.31 98 CYS A O 1
ATOM 826 N N . GLU A 1 99 ? 18.686 -1.653 -16.871 1.00 69.12 99 GLU A N 1
ATOM 827 C CA . GLU A 1 99 ? 18.675 -1.385 -18.320 1.00 69.12 99 GLU A CA 1
ATOM 828 C C . GLU A 1 99 ? 17.404 -1.916 -19.014 1.00 69.12 99 GLU A C 1
ATOM 830 O O . GLU A 1 99 ? 17.146 -1.642 -20.185 1.00 69.12 99 GLU A O 1
ATOM 835 N N . GLU A 1 100 ? 16.586 -2.676 -18.284 1.00 74.19 100 GLU A N 1
ATOM 836 C CA . GLU A 1 100 ? 15.319 -3.219 -18.760 1.00 74.19 100 GLU A CA 1
ATOM 837 C C . GLU A 1 100 ? 14.288 -2.106 -19.035 1.00 74.19 100 GLU A C 1
ATOM 839 O O . GLU A 1 100 ? 14.183 -1.139 -18.275 1.00 74.19 100 GLU A O 1
ATOM 844 N N . PRO A 1 101 ? 13.436 -2.245 -20.067 1.00 73.62 101 PRO A N 1
ATOM 845 C CA . PRO A 1 101 ? 12.423 -1.257 -20.393 1.00 73.62 101 PRO A CA 1
ATOM 846 C C . PRO A 1 101 ? 11.430 -1.090 -19.240 1.00 73.62 101 PRO A C 1
ATOM 848 O O . PRO A 1 101 ? 10.590 -1.950 -18.944 1.00 73.62 101 PRO A O 1
ATOM 851 N N . VAL A 1 102 ? 11.491 0.102 -18.645 1.00 76.38 102 VAL A N 1
ATOM 852 C CA . VAL A 1 102 ? 10.697 0.548 -17.493 1.00 76.38 102 VAL A CA 1
ATOM 853 C C . VAL A 1 102 ? 9.193 0.363 -17.714 1.00 76.38 102 VAL A C 1
ATOM 855 O O . VAL A 1 102 ? 8.459 0.129 -16.757 1.00 76.38 102 VAL A O 1
ATOM 858 N N . ALA A 1 103 ? 8.728 0.375 -18.967 1.00 78.38 103 ALA A N 1
ATOM 859 C CA . ALA A 1 103 ? 7.330 0.155 -19.334 1.00 78.38 103 ALA A CA 1
ATOM 860 C C . ALA A 1 103 ? 6.740 -1.158 -18.771 1.00 78.38 103 ALA A C 1
ATOM 862 O O . ALA A 1 103 ? 5.590 -1.169 -18.326 1.00 78.38 103 ALA A O 1
ATOM 863 N N . ARG A 1 104 ? 7.519 -2.253 -18.727 1.00 77.69 104 ARG A N 1
ATOM 864 C CA . ARG A 1 104 ? 7.056 -3.550 -18.186 1.00 77.69 104 ARG A CA 1
ATOM 865 C C . ARG A 1 104 ? 6.875 -3.513 -16.667 1.00 77.69 104 ARG A C 1
ATOM 867 O O . ARG A 1 104 ? 5.872 -3.996 -16.134 1.00 77.69 104 ARG A O 1
ATOM 874 N N . CYS A 1 105 ? 7.835 -2.895 -15.981 1.00 78.81 105 CYS A N 1
ATOM 875 C CA . CYS A 1 105 ? 7.777 -2.673 -14.539 1.00 78.81 105 CYS A CA 1
ATOM 876 C C . CYS A 1 105 ? 6.611 -1.740 -14.188 1.00 78.81 105 CYS A C 1
ATOM 878 O O . CYS A 1 105 ? 5.817 -2.055 -13.307 1.00 78.81 105 CYS A O 1
ATOM 880 N N . PHE A 1 106 ? 6.439 -0.657 -14.947 1.00 84.38 106 PHE A N 1
ATOM 881 C CA . PHE A 1 106 ? 5.372 0.324 -14.772 1.00 84.38 106 PHE A CA 1
ATOM 882 C C . PHE A 1 106 ? 3.971 -0.289 -14.868 1.00 84.38 106 PHE A C 1
ATOM 884 O O . PHE A 1 106 ? 3.140 -0.056 -13.992 1.00 84.38 106 PHE A O 1
ATOM 891 N N . LEU A 1 107 ? 3.716 -1.120 -15.885 1.00 83.62 107 LEU A N 1
ATOM 892 C CA . LEU A 1 107 ? 2.418 -1.778 -16.053 1.00 83.62 107 LEU A CA 1
ATOM 893 C C . LEU A 1 107 ? 2.091 -2.693 -14.865 1.00 83.62 107 LEU A C 1
ATOM 895 O O . LEU A 1 107 ? 1.008 -2.607 -14.284 1.00 83.62 107 LEU A O 1
ATOM 899 N N . THR A 1 108 ? 3.051 -3.533 -14.470 1.00 84.12 108 THR A N 1
ATOM 900 C CA . THR A 1 108 ? 2.903 -4.414 -13.303 1.00 84.12 108 THR A CA 1
ATOM 901 C C . THR A 1 108 ? 2.668 -3.587 -12.042 1.00 84.12 108 THR A C 1
ATOM 903 O O . THR A 1 108 ? 1.773 -3.880 -11.251 1.00 84.12 108 THR A O 1
ATOM 906 N N . PHE A 1 109 ? 3.427 -2.508 -11.878 1.00 87.00 109 PHE A N 1
ATOM 907 C CA . PHE A 1 109 ? 3.315 -1.613 -10.741 1.00 87.00 109 PHE A CA 1
ATOM 908 C C . PHE A 1 109 ? 1.920 -0.984 -10.637 1.00 87.00 109 PHE A C 1
ATOM 910 O O . PHE A 1 109 ? 1.346 -0.989 -9.551 1.00 87.00 109 PHE A O 1
ATOM 917 N N . ILE A 1 110 ? 1.334 -0.513 -11.745 1.00 88.31 110 ILE A N 1
ATOM 918 C CA . ILE A 1 110 ? -0.029 0.046 -11.768 1.00 88.31 110 ILE A CA 1
ATOM 919 C C . ILE A 1 110 ? -1.071 -0.991 -11.345 1.00 88.31 110 ILE A C 1
ATOM 921 O O . ILE A 1 110 ? -1.940 -0.685 -10.527 1.00 88.31 110 ILE A O 1
ATOM 925 N N . LEU A 1 111 ? -0.994 -2.215 -11.874 1.00 87.38 111 LEU A N 1
ATOM 926 C CA . LEU A 1 111 ? -1.959 -3.269 -11.545 1.00 87.38 111 LEU A CA 1
ATOM 927 C C . LEU A 1 111 ? -1.946 -3.586 -10.045 1.00 87.38 111 LEU A C 1
ATOM 929 O O . LEU A 1 111 ? -2.998 -3.627 -9.401 1.00 87.38 111 LEU A O 1
ATOM 933 N N . TYR A 1 112 ? -0.750 -3.734 -9.470 1.00 87.81 112 TYR A N 1
ATOM 934 C CA . TYR A 1 112 ? -0.596 -3.929 -8.029 1.00 87.81 112 TYR A CA 1
ATOM 935 C C . TYR A 1 112 ? -1.043 -2.699 -7.238 1.00 87.81 112 TYR A C 1
ATOM 937 O O . TYR A 1 112 ? -1.723 -2.843 -6.221 1.00 87.81 112 TYR A O 1
ATOM 945 N N . TYR A 1 113 ? -0.720 -1.496 -7.713 1.00 89.56 113 TYR A N 1
ATOM 946 C CA . TYR A 1 113 ? -1.118 -0.248 -7.074 1.00 89.56 113 TYR A CA 1
ATOM 947 C C . TYR A 1 113 ? -2.639 -0.161 -6.919 1.00 89.56 113 TYR A C 1
ATOM 949 O O . TYR A 1 113 ? -3.115 0.079 -5.809 1.00 89.56 113 TYR A O 1
ATOM 957 N N . ILE A 1 114 ? -3.396 -0.413 -7.993 1.00 89.81 114 ILE A N 1
ATOM 958 C CA . ILE A 1 114 ? -4.866 -0.375 -7.980 1.00 89.81 114 ILE A CA 1
ATOM 959 C C . ILE A 1 114 ? -5.423 -1.447 -7.039 1.00 89.81 114 ILE A C 1
ATOM 961 O O . ILE A 1 114 ? -6.257 -1.132 -6.189 1.00 89.81 114 ILE A O 1
ATOM 965 N N . GLY A 1 115 ? -4.933 -2.688 -7.131 1.00 88.19 115 GLY A N 1
ATOM 966 C CA . GLY A 1 115 ? -5.392 -3.780 -6.267 1.00 88.19 115 GLY A CA 1
ATOM 967 C C . GLY A 1 115 ? -5.199 -3.473 -4.779 1.00 88.19 115 GLY A C 1
ATOM 968 O O . GLY A 1 115 ? -6.126 -3.612 -3.977 1.00 88.19 115 GLY A O 1
ATOM 969 N N . PHE A 1 116 ? -4.022 -2.964 -4.406 1.00 88.31 116 PHE A N 1
ATOM 970 C CA . PHE A 1 116 ? -3.764 -2.532 -3.033 1.00 88.31 116 PHE A CA 1
ATOM 971 C C . PHE A 1 116 ? -4.558 -1.282 -2.639 1.00 88.31 116 PHE A C 1
ATOM 973 O O . PHE A 1 116 ? -4.914 -1.140 -1.471 1.00 88.31 116 PHE A O 1
ATOM 980 N N . LEU A 1 117 ? -4.826 -0.362 -3.570 1.00 88.88 117 LEU A N 1
ATOM 981 C CA . LEU A 1 117 ? -5.611 0.842 -3.294 1.00 88.88 117 LEU A CA 1
ATOM 982 C C . LEU A 1 117 ? -7.048 0.477 -2.916 1.00 88.88 117 LEU A C 1
ATOM 984 O O .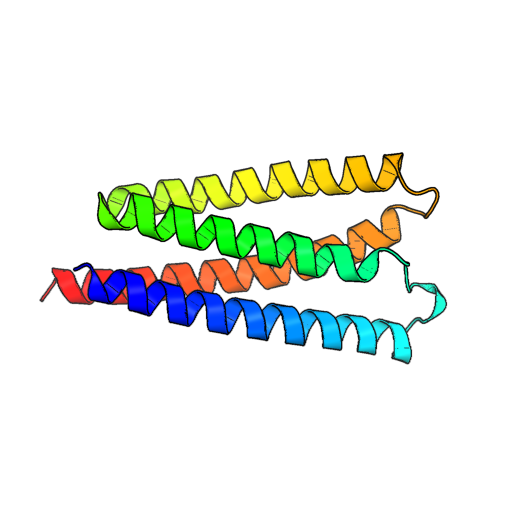 LEU A 1 117 ? -7.525 0.968 -1.894 1.00 88.88 117 LEU A O 1
ATOM 988 N N . VAL A 1 118 ? -7.685 -0.419 -3.679 1.00 89.38 118 VAL A N 1
ATOM 989 C CA . VAL A 1 118 ? -9.028 -0.945 -3.379 1.00 89.38 118 VAL A CA 1
ATOM 990 C C . VAL A 1 118 ? -9.038 -1.638 -2.019 1.00 89.38 118 VAL A C 1
ATOM 992 O O . VAL A 1 118 ? -9.893 -1.344 -1.187 1.00 89.38 118 VAL A O 1
ATOM 995 N N . PHE A 1 119 ? -8.049 -2.496 -1.749 1.00 88.25 119 PHE A N 1
ATOM 996 C CA . PHE A 1 119 ? -7.924 -3.179 -0.460 1.00 88.25 119 PHE A CA 1
ATOM 997 C C . PHE A 1 119 ? -7.827 -2.209 0.731 1.00 88.25 119 PHE A C 1
ATOM 999 O O . PHE A 1 119 ? -8.514 -2.388 1.739 1.00 88.25 119 PHE A O 1
ATOM 1006 N N . GLU A 1 120 ? -6.989 -1.176 0.625 1.00 86.94 120 GLU A N 1
ATOM 1007 C CA . GLU A 1 120 ? -6.843 -0.151 1.666 1.00 86.94 120 GLU A CA 1
ATOM 1008 C C . GLU A 1 120 ? -8.144 0.627 1.891 1.00 86.94 120 GLU A C 1
ATOM 1010 O O . GLU A 1 120 ? -8.503 0.907 3.035 1.00 86.94 120 GLU A O 1
ATOM 1015 N N . THR A 1 121 ? -8.856 0.970 0.816 1.00 88.75 121 THR A N 1
ATOM 1016 C CA . THR A 1 121 ? -10.125 1.704 0.895 1.00 88.75 121 THR A CA 1
ATOM 1017 C C . THR A 1 121 ? -11.222 0.855 1.540 1.00 88.75 121 THR A C 1
ATOM 1019 O O . THR A 1 121 ? -11.874 1.319 2.473 1.00 88.75 121 THR A O 1
ATOM 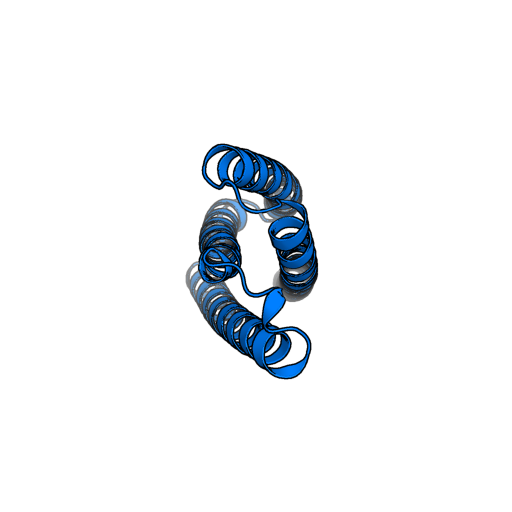1022 N N . GLU A 1 122 ? -11.363 -0.409 1.136 1.00 88.31 122 GLU A N 1
ATOM 1023 C CA . GLU A 1 122 ? -12.283 -1.373 1.758 1.00 88.31 122 GLU A CA 1
ATOM 1024 C C . GLU A 1 122 ? -12.019 -1.540 3.260 1.00 88.31 122 GLU A C 1
ATOM 1026 O O . GLU A 1 122 ? -12.941 -1.593 4.082 1.00 88.31 122 GLU A O 1
ATOM 1031 N N . PHE A 1 123 ? -10.742 -1.613 3.644 1.00 87.31 123 PHE A N 1
ATOM 1032 C CA . PHE A 1 123 ? -10.363 -1.692 5.048 1.00 87.31 123 PHE A CA 1
ATOM 1033 C C . PHE A 1 123 ? -10.750 -0.430 5.823 1.00 87.31 123 PHE A C 1
ATOM 1035 O O . PHE A 1 123 ? -11.313 -0.545 6.914 1.00 87.31 123 PHE A O 1
ATOM 1042 N N . PHE A 1 124 ? -10.472 0.750 5.263 1.00 85.81 124 PHE A N 1
ATOM 1043 C CA . PHE A 1 124 ? -10.777 2.031 5.894 1.00 85.81 124 PHE A CA 1
ATOM 1044 C C . PHE A 1 124 ? -12.282 2.202 6.135 1.00 85.81 124 PHE A C 1
ATOM 1046 O O . PHE A 1 124 ? -12.689 2.459 7.267 1.00 85.81 124 PHE A O 1
ATOM 1053 N N . VAL A 1 125 ? -13.109 1.957 5.114 1.00 86.00 125 VAL A N 1
ATOM 1054 C CA . VAL A 1 125 ? -14.576 2.070 5.213 1.00 86.00 125 VAL A CA 1
ATOM 1055 C C . VAL A 1 125 ? -15.129 1.108 6.264 1.00 86.00 125 VAL A C 1
ATOM 1057 O O . VAL A 1 125 ? -15.923 1.491 7.125 1.00 86.00 125 VAL A O 1
ATOM 1060 N N . ARG A 1 126 ? -14.671 -0.151 6.257 1.00 86.19 126 ARG A N 1
ATOM 1061 C CA . ARG A 1 126 ? -15.108 -1.135 7.256 1.00 86.19 126 ARG A CA 1
ATOM 1062 C C . ARG A 1 126 ? -14.693 -0.732 8.671 1.00 86.19 126 ARG A C 1
ATOM 1064 O O . ARG A 1 126 ? -15.439 -0.979 9.618 1.00 86.19 126 ARG A O 1
ATOM 1071 N N . PHE A 1 127 ? -13.503 -0.156 8.831 1.00 84.94 127 PHE A N 1
ATOM 1072 C CA . PHE A 1 127 ? -13.046 0.339 10.123 1.00 84.94 127 PHE A CA 1
ATOM 1073 C C . PHE A 1 127 ? -13.921 1.494 10.620 1.00 84.94 127 PHE A C 1
ATOM 1075 O O . PHE A 1 127 ? -14.355 1.463 11.771 1.00 84.94 127 PHE A O 1
ATOM 1082 N N . GLU A 1 128 ? -14.211 2.469 9.759 1.00 84.44 128 GLU A N 1
ATOM 1083 C CA . GLU A 1 128 ? -15.039 3.633 10.083 1.00 84.44 128 GLU A CA 1
ATOM 1084 C C . GLU A 1 128 ? -16.437 3.217 10.567 1.00 84.44 128 GLU A C 1
ATOM 1086 O O . GLU A 1 128 ? -16.869 3.650 11.633 1.00 84.44 128 GLU A O 1
ATOM 1091 N N . GLN A 1 129 ? -17.084 2.268 9.880 1.00 85.00 129 GLN A N 1
ATOM 1092 C CA . GLN A 1 129 ? -18.388 1.718 10.283 1.00 85.00 129 GLN A CA 1
ATOM 1093 C C . GLN A 1 129 ? -18.366 1.008 11.646 1.00 85.00 129 GLN A C 1
ATOM 1095 O O . GLN A 1 129 ? -19.336 1.061 12.405 1.00 85.00 129 GLN A O 1
ATOM 1100 N N . ILE A 1 130 ? -17.289 0.274 11.948 1.00 83.31 130 ILE A N 1
ATOM 1101 C CA . ILE A 1 130 ? -17.123 -0.393 13.250 1.00 83.31 130 ILE A CA 1
ATOM 1102 C C . ILE A 1 130 ? -16.886 0.647 14.346 1.00 83.31 130 ILE A C 1
ATOM 1104 O O . ILE A 1 130 ? -17.339 0.462 15.474 1.00 83.31 130 ILE A O 1
ATOM 1108 N N . TYR A 1 131 ? -16.166 1.721 14.024 1.00 78.38 131 TYR A N 1
ATOM 1109 C CA . TYR A 1 131 ? -15.902 2.798 14.960 1.00 78.38 131 TYR A CA 1
ATOM 1110 C C . TYR A 1 131 ? -17.173 3.594 15.278 1.00 78.38 131 TYR A C 1
ATOM 1112 O O . TYR A 1 131 ? -17.490 3.734 16.453 1.00 78.38 131 TYR A O 1
ATOM 1120 N N . GLN A 1 132 ? -17.926 4.048 14.269 1.00 79.50 132 GLN A N 1
ATOM 1121 C CA . GLN A 1 132 ? -19.163 4.819 14.467 1.00 79.50 132 GLN A CA 1
ATOM 1122 C C . GLN A 1 132 ? -20.167 4.077 15.356 1.00 79.50 132 GLN A C 1
ATOM 1124 O O . GLN A 1 132 ? -20.578 4.612 16.381 1.00 79.50 132 GLN A O 1
ATOM 1129 N N . ARG A 1 133 ? -20.439 2.795 15.066 1.00 80.44 133 ARG A N 1
ATOM 1130 C CA . ARG A 1 133 ? -21.340 1.969 15.891 1.00 80.44 133 ARG A CA 1
ATOM 1131 C C . ARG A 1 133 ? -20.937 1.875 17.360 1.00 80.44 133 ARG A C 1
ATOM 1133 O O . ARG A 1 133 ? -21.793 1.737 18.213 1.00 80.44 133 ARG A O 1
ATOM 1140 N N . LYS A 1 134 ? -19.640 1.926 17.664 1.00 73.50 134 LYS A N 1
ATOM 1141 C CA . LYS A 1 134 ? -19.134 1.754 19.030 1.00 73.50 134 LYS A CA 1
ATOM 1142 C C . LYS A 1 134 ? -19.189 3.029 19.879 1.00 73.50 134 LYS A C 1
ATOM 1144 O O . LYS A 1 134 ? -18.915 2.958 21.070 1.00 73.50 134 LYS A O 1
ATOM 1149 N N . PHE A 1 135 ? -19.415 4.182 19.255 1.00 65.81 135 PHE A N 1
ATOM 1150 C CA . PHE A 1 135 ? -19.455 5.482 19.929 1.00 65.81 135 PHE A CA 1
ATOM 1151 C C . PHE A 1 135 ? -20.817 6.182 19.793 1.00 65.81 135 PHE A C 1
ATOM 1153 O O . PHE A 1 135 ? -21.016 7.205 20.443 1.00 65.81 135 PHE A O 1
ATOM 1160 N N . GLU A 1 136 ? -21.729 5.655 18.967 1.00 59.62 136 GLU A N 1
ATOM 1161 C CA . GLU A 1 136 ? -23.157 6.011 18.971 1.00 59.62 136 GLU A CA 1
ATOM 1162 C C . GLU A 1 136 ? -24.001 5.148 19.934 1.00 59.62 136 GLU A C 1
ATOM 1164 O O . GLU A 1 136 ? -25.085 5.585 20.314 1.00 59.62 136 GLU A O 1
ATOM 1169 N N . GLU A 1 137 ? -23.513 3.969 20.347 1.00 49.34 137 GLU A N 1
ATOM 1170 C CA . GLU A 1 137 ? -24.052 3.159 21.465 1.00 49.34 137 GLU A CA 1
ATOM 1171 C C . GLU A 1 137 ? -23.414 3.543 22.808 1.00 49.34 137 GLU A C 1
ATOM 1173 O O . GLU A 1 137 ? -24.150 3.564 23.821 1.00 49.34 137 GLU A O 1
#